Protein AF-A0A6I4R529-F1 (afdb_monomer)

pLDDT: mean 93.75, std 6.05, range [62.66, 98.12]

Foldseek 3Di:
DQDLVNCVVCLVCQVVVVDDPVVVVVNVVCCVPDPVSVVVSVVVVVVVVVVVPDDDDDDPCPVVVVVVVVVVVVPD

Nearest PDB structures (foldseek):
  3hug-assembly6_F  TM=7.545E-01  e=8.212E-02  Mycobacterium tuberculosis H37Rv
  3hug-assembly3_L  TM=6.552E-01  e=4.242E-01  Mycobacterium tuberculosis H37Rv
  3hug-assembly6_P  TM=6.788E-01  e=1.184E+00  Mycobacterium tuberculosis H37Rv
  8z6g-assembly3_E  TM=6.681E-01  e=3.787E+00  Pseudomonas aeruginosa

Mean predicted aligned error: 5.67 Å

Solvent-accessible surface area (backbone atoms only — not comparable to full-atom values): 4589 Å² total; per-residue (Å²): 130,75,47,75,70,56,49,60,70,46,40,59,42,57,75,73,62,70,49,53,75,69,54,49,49,48,52,51,54,40,45,75,75,32,70,65,60,38,52,50,55,51,51,53,52,50,53,53,50,56,62,69,67,51,79,87,73,84,62,84,63,49,67,64,50,52,51,52,55,52,51,59,73,67,53,129

Radius of gyration: 19.83 Å; Cα contacts (8 Å, |Δi|>4): 24; chains: 1; bounding box: 40×34×42 Å

Sequence (76 aa):
MLSCKELVAHSSDFLDGQLSLRERLSVRAHLAMCRHCRRFIRQMKVTQGVLRALPETAIPELEALAERLAQQRRKP

Structure (mmCIF, N/CA/C/O backbone):
data_AF-A0A6I4R529-F1
#
_entry.id   AF-A0A6I4R529-F1
#
loop_
_atom_site.group_PDB
_atom_site.id
_atom_site.type_symbol
_atom_site.label_atom_id
_atom_site.label_alt_id
_atom_site.label_comp_id
_atom_site.label_asym_id
_atom_site.label_entity_id
_atom_site.label_seq_id
_atom_site.pdbx_PDB_ins_code
_atom_site.Cartn_x
_atom_site.Cartn_y
_atom_site.Cartn_z
_atom_site.occupancy
_atom_site.B_iso_or_equiv
_atom_site.auth_seq_id
_atom_site.auth_comp_id
_atom_site.auth_asym_id
_atom_site.auth_atom_id
_atom_site.pdbx_PDB_model_num
ATOM 1 N N . MET A 1 1 ? 10.114 8.149 -17.674 1.00 69.88 1 MET A N 1
ATOM 2 C CA . MET A 1 1 ? 9.990 6.790 -17.105 1.00 69.88 1 MET A CA 1
ATOM 3 C C . MET A 1 1 ? 9.949 6.944 -15.604 1.00 69.88 1 MET A C 1
ATOM 5 O O . MET A 1 1 ? 10.802 7.640 -15.082 1.00 69.88 1 MET A O 1
ATOM 9 N N . LEU A 1 2 ? 8.960 6.355 -14.940 1.00 88.12 2 LEU A N 1
ATOM 10 C CA . LEU A 1 2 ? 8.899 6.352 -13.481 1.00 88.12 2 LEU A CA 1
ATOM 11 C C . LEU A 1 2 ? 10.080 5.524 -12.952 1.00 88.12 2 LEU A C 1
ATOM 13 O O . LEU A 1 2 ? 10.307 4.415 -13.441 1.00 88.12 2 LEU A O 1
ATOM 17 N N . SER A 1 3 ? 10.862 6.052 -12.021 1.00 96.00 3 SER A N 1
ATOM 18 C CA . SER A 1 3 ? 11.969 5.332 -11.389 1.00 96.00 3 SER A CA 1
ATOM 19 C C . SER A 1 3 ? 11.455 4.347 -10.336 1.00 96.00 3 SER A C 1
ATOM 21 O O . SER A 1 3 ? 10.343 4.476 -9.828 1.00 96.00 3 SER A O 1
ATOM 23 N N . CYS A 1 4 ? 12.275 3.361 -9.953 1.00 97.12 4 CYS A N 1
ATOM 24 C CA . CYS A 1 4 ? 11.915 2.446 -8.864 1.00 97.12 4 CYS A CA 1
ATOM 25 C C . CYS A 1 4 ? 11.642 3.199 -7.548 1.00 97.12 4 CYS A C 1
ATOM 27 O O . CYS A 1 4 ? 10.740 2.822 -6.807 1.00 97.12 4 CYS A O 1
ATOM 29 N N . LYS A 1 5 ? 12.396 4.274 -7.270 1.00 97.00 5 LYS A N 1
ATOM 30 C CA . LYS A 1 5 ? 12.225 5.100 -6.066 1.00 97.00 5 LYS A CA 1
ATOM 31 C C . LYS A 1 5 ? 10.867 5.803 -6.063 1.00 97.00 5 LYS A C 1
ATOM 33 O O . LYS A 1 5 ? 10.158 5.748 -5.065 1.00 97.00 5 LYS A O 1
ATOM 38 N N . GLU A 1 6 ? 10.494 6.409 -7.188 1.00 96.31 6 GLU A N 1
ATOM 39 C CA . GLU A 1 6 ? 9.182 7.046 -7.352 1.00 96.31 6 GLU A CA 1
ATOM 40 C C . GLU A 1 6 ? 8.050 6.017 -7.271 1.00 96.31 6 GLU A C 1
ATOM 42 O O . GLU A 1 6 ? 7.031 6.285 -6.645 1.00 96.31 6 GLU A O 1
ATOM 47 N N . LEU A 1 7 ? 8.226 4.808 -7.822 1.00 96.50 7 LEU A N 1
ATOM 48 C CA . LEU A 1 7 ? 7.201 3.763 -7.720 1.00 96.50 7 LEU A CA 1
ATOM 49 C C . LEU A 1 7 ? 6.956 3.355 -6.272 1.00 96.50 7 LEU A C 1
ATOM 51 O O . LEU A 1 7 ? 5.808 3.171 -5.876 1.00 96.50 7 LEU A O 1
ATOM 55 N N . VAL A 1 8 ? 8.026 3.193 -5.493 1.00 95.88 8 VAL A N 1
ATOM 56 C CA . VAL A 1 8 ? 7.917 2.863 -4.070 1.00 95.88 8 VAL A CA 1
ATOM 57 C C . VAL A 1 8 ? 7.225 3.998 -3.315 1.00 95.88 8 VAL A C 1
ATOM 59 O O . VAL A 1 8 ? 6.330 3.716 -2.522 1.00 95.88 8 VAL A O 1
ATOM 62 N N . ALA A 1 9 ? 7.556 5.259 -3.610 1.00 95.25 9 ALA A N 1
ATOM 63 C CA . ALA A 1 9 ? 6.892 6.416 -3.008 1.00 95.25 9 ALA A CA 1
ATOM 64 C C . ALA A 1 9 ? 5.383 6.464 -3.322 1.00 95.25 9 ALA A C 1
ATOM 66 O O . ALA A 1 9 ? 4.586 6.692 -2.422 1.00 95.25 9 ALA A O 1
ATOM 67 N N . HIS A 1 10 ? 4.980 6.152 -4.558 1.00 94.19 10 HIS A N 1
ATOM 68 C CA . HIS A 1 10 ? 3.571 6.114 -4.986 1.00 94.19 10 HIS A CA 1
ATOM 69 C C . HIS A 1 10 ? 2.857 4.781 -4.710 1.00 94.19 10 HIS A C 1
ATOM 71 O O . HIS A 1 10 ? 1.741 4.552 -5.185 1.00 94.19 10 HIS A O 1
ATOM 77 N N . SER A 1 11 ? 3.499 3.846 -4.007 1.00 94.44 11 SER A N 1
ATOM 78 C CA . SER A 1 11 ? 2.976 2.485 -3.894 1.00 94.44 11 SER A CA 1
ATOM 79 C C . SER A 1 11 ? 1.705 2.386 -3.056 1.00 94.44 11 SER A C 1
ATOM 81 O O . SER A 1 11 ? 0.842 1.587 -3.417 1.00 94.44 11 SER A O 1
ATOM 83 N N . SER A 1 12 ? 1.559 3.205 -2.005 1.00 94.62 12 SER A N 1
ATOM 84 C CA . SER A 1 12 ? 0.325 3.251 -1.206 1.00 94.62 12 SER A CA 1
ATOM 85 C C . SER A 1 12 ? -0.838 3.742 -2.058 1.00 94.62 12 SER A C 1
ATOM 87 O O . SER A 1 12 ? -1.761 2.977 -2.309 1.00 94.62 12 SER A O 1
ATOM 89 N N . ASP A 1 13 ? -0.721 4.936 -2.647 1.00 96.00 13 ASP A N 1
ATOM 90 C CA . ASP A 1 13 ? -1.754 5.523 -3.509 1.00 96.00 13 ASP A CA 1
ATOM 91 C C . ASP A 1 13 ? -2.147 4.588 -4.663 1.00 96.00 13 ASP A C 1
ATOM 93 O O . ASP A 1 13 ? -3.310 4.506 -5.065 1.00 96.00 13 ASP A O 1
ATOM 97 N N . PHE A 1 14 ? -1.179 3.850 -5.219 1.00 95.56 14 PHE A N 1
ATOM 98 C CA . PHE A 1 14 ? -1.450 2.846 -6.242 1.00 95.56 14 PHE A CA 1
ATOM 99 C C . PHE A 1 14 ? -2.289 1.676 -5.710 1.00 95.56 14 PHE A C 1
ATOM 101 O O . PHE A 1 14 ? -3.229 1.252 -6.389 1.00 95.56 14 PHE A O 1
ATOM 108 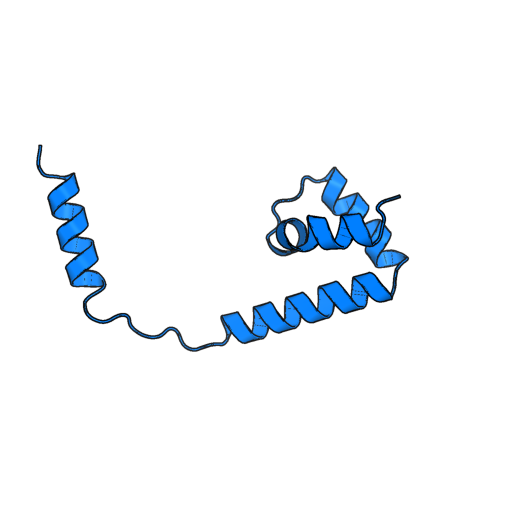N N . LEU A 1 15 ? -1.938 1.135 -4.539 1.00 95.12 15 LEU A N 1
ATOM 109 C CA . LEU A 1 15 ? -2.638 0.017 -3.899 1.00 95.12 15 LEU A CA 1
ATOM 110 C C . LEU A 1 15 ? -4.032 0.417 -3.403 1.00 95.12 15 LEU A C 1
ATOM 112 O O . LEU A 1 15 ? -4.960 -0.382 -3.524 1.00 95.12 15 LEU A O 1
ATOM 116 N N . ASP A 1 16 ? -4.176 1.650 -2.928 1.00 94.62 16 ASP A N 1
ATOM 117 C CA . ASP A 1 16 ? -5.421 2.224 -2.410 1.00 94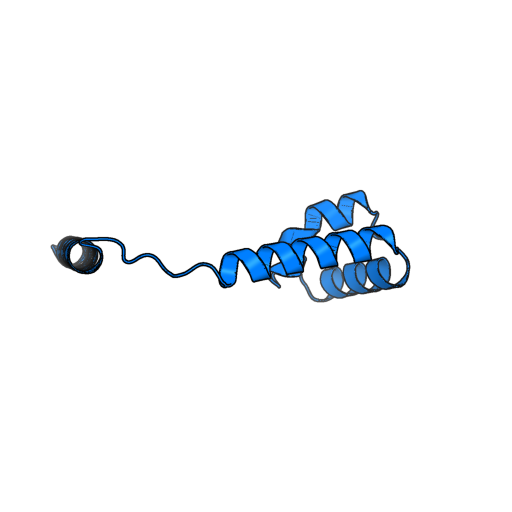.62 16 ASP A CA 1
ATOM 118 C C . ASP A 1 16 ? -6.302 2.808 -3.527 1.00 94.62 16 ASP A C 1
ATOM 120 O O . ASP A 1 16 ? -7.448 3.194 -3.311 1.00 94.62 16 ASP A O 1
ATOM 124 N N . GLY A 1 17 ? -5.792 2.835 -4.761 1.00 93.62 17 GLY A N 1
ATOM 125 C CA . GLY A 1 17 ? -6.540 3.258 -5.939 1.00 93.62 17 GLY A CA 1
ATOM 126 C C . GLY A 1 17 ? -6.697 4.774 -6.089 1.00 93.62 17 GLY A C 1
ATOM 127 O O . GLY A 1 17 ? -7.513 5.196 -6.908 1.00 93.62 17 GLY A O 1
ATOM 128 N N . GLN A 1 18 ? -5.898 5.560 -5.370 1.00 96.44 18 GLN A N 1
ATOM 129 C CA . GLN A 1 18 ? -5.961 7.023 -5.270 1.00 96.44 18 GLN A CA 1
ATOM 130 C C . GLN A 1 18 ? -5.172 7.765 -6.363 1.00 96.44 18 GLN A C 1
ATOM 132 O O . GLN A 1 18 ? -5.282 8.980 -6.486 1.00 96.44 18 GLN A O 1
ATOM 137 N N . LEU A 1 19 ? -4.411 7.045 -7.194 1.00 94.94 19 LEU A N 1
ATOM 138 C CA . LEU A 1 19 ? -3.701 7.636 -8.333 1.00 94.94 19 LEU A CA 1
ATOM 139 C C . LEU A 1 19 ? -4.641 8.098 -9.455 1.00 94.94 19 LEU A C 1
ATOM 141 O O . LEU A 1 19 ? -5.601 7.404 -9.811 1.00 94.94 19 LEU A O 1
ATOM 145 N N . SER A 1 20 ? -4.275 9.199 -10.117 1.00 95.56 20 SER A N 1
ATOM 146 C CA . SER A 1 20 ? -4.900 9.626 -11.371 1.00 95.56 20 SER A CA 1
ATOM 147 C C . SER A 1 20 ? -4.703 8.587 -12.485 1.00 95.56 20 SER A C 1
ATOM 149 O O . SER A 1 20 ? -3.816 7.726 -12.438 1.00 95.56 20 SER A O 1
ATOM 151 N N . LEU A 1 21 ? -5.506 8.677 -13.552 1.00 95.31 21 LEU A N 1
ATOM 152 C CA . LEU A 1 21 ? -5.416 7.750 -14.690 1.00 95.31 21 LEU A CA 1
ATOM 153 C C . LEU A 1 21 ? -4.014 7.725 -15.321 1.00 95.31 21 LEU A C 1
ATOM 155 O O . LEU A 1 21 ? -3.504 6.653 -15.660 1.00 95.31 21 LEU A O 1
ATOM 159 N N . ARG A 1 22 ? -3.374 8.895 -15.440 1.00 94.25 22 ARG A N 1
ATOM 160 C CA . ARG A 1 22 ? -2.031 9.035 -16.016 1.00 94.25 22 ARG A CA 1
ATOM 161 C C . ARG A 1 22 ? -0.971 8.368 -15.140 1.00 94.25 22 ARG A C 1
ATOM 163 O O . ARG A 1 22 ? -0.124 7.636 -15.652 1.00 94.25 22 ARG A O 1
ATOM 170 N N . GLU A 1 23 ? -1.031 8.582 -13.830 1.00 94.56 23 GLU A N 1
ATOM 171 C CA . GLU A 1 23 ? -0.098 7.981 -12.869 1.00 94.56 23 GLU A CA 1
ATOM 172 C C . GLU A 1 23 ? -0.267 6.466 -12.816 1.00 94.56 23 GLU A C 1
ATOM 174 O O . GLU A 1 23 ? 0.713 5.722 -12.893 1.00 94.56 23 GLU A O 1
ATOM 179 N N . ARG A 1 24 ? -1.517 5.989 -12.806 1.00 94.88 24 ARG A N 1
ATOM 180 C CA . ARG A 1 24 ? -1.827 4.560 -12.864 1.00 94.88 24 ARG A CA 1
ATOM 181 C C . ARG A 1 24 ? -1.248 3.910 -14.122 1.00 94.88 24 ARG A C 1
ATOM 183 O O . ARG A 1 24 ? -0.707 2.808 -14.029 1.00 94.88 24 ARG A O 1
ATOM 190 N N . LEU A 1 25 ? -1.320 4.566 -15.283 1.00 95.44 25 LEU A N 1
ATOM 191 C CA . LEU A 1 25 ? -0.715 4.048 -16.514 1.00 95.44 25 LEU A CA 1
ATOM 192 C C . LEU A 1 25 ? 0.818 3.996 -16.416 1.00 95.44 25 LEU A C 1
ATOM 194 O O . LEU A 1 25 ? 1.415 2.985 -16.785 1.00 95.44 25 LEU A O 1
ATOM 198 N N . SER A 1 26 ? 1.442 5.038 -15.861 1.00 95.31 26 SER A N 1
ATOM 199 C CA . SER A 1 26 ? 2.893 5.099 -15.638 1.00 95.31 26 SER A CA 1
ATOM 200 C C . SER A 1 26 ? 3.389 3.971 -14.724 1.00 95.31 26 SER A C 1
ATOM 202 O O . SER A 1 26 ? 4.339 3.260 -15.062 1.00 95.31 26 SER A O 1
ATOM 204 N N . VAL A 1 27 ? 2.691 3.722 -13.609 1.00 96.00 27 VAL A N 1
ATOM 205 C CA . VAL A 1 27 ? 2.987 2.604 -12.701 1.00 96.00 27 VAL A CA 1
ATOM 206 C C . VAL A 1 27 ? 2.816 1.262 -13.413 1.00 96.00 27 VAL A C 1
ATOM 208 O O . VAL A 1 27 ? 3.701 0.412 -13.331 1.00 96.00 27 VAL A O 1
ATOM 211 N N . ARG A 1 28 ? 1.726 1.055 -14.167 1.00 95.38 28 ARG A N 1
ATOM 212 C CA . ARG A 1 28 ? 1.507 -0.197 -14.920 1.00 95.38 28 ARG A CA 1
ATOM 213 C C . ARG A 1 28 ? 2.608 -0.450 -15.947 1.00 95.38 28 ARG A C 1
ATOM 215 O O . ARG A 1 28 ? 3.089 -1.579 -16.034 1.00 95.38 28 ARG A O 1
ATOM 222 N N . ALA A 1 29 ? 3.036 0.584 -16.668 1.00 96.31 29 ALA A N 1
ATOM 223 C CA . ALA A 1 29 ? 4.155 0.494 -17.599 1.00 96.31 29 ALA A CA 1
ATOM 224 C C . ALA A 1 29 ? 5.452 0.100 -16.873 1.00 96.31 29 ALA A C 1
ATOM 226 O O . ALA A 1 29 ? 6.134 -0.833 -17.297 1.00 96.31 29 ALA A O 1
ATOM 227 N N . HIS A 1 30 ? 5.762 0.728 -15.734 1.00 97.38 30 HIS A N 1
ATOM 228 C CA . HIS A 1 30 ? 6.942 0.372 -14.945 1.00 97.38 30 HIS A CA 1
ATOM 229 C C . HIS A 1 30 ? 6.884 -1.078 -14.436 1.00 97.38 30 HIS A C 1
ATOM 231 O O . HIS A 1 30 ? 7.860 -1.821 -14.542 1.00 97.38 30 HIS A O 1
ATOM 237 N N . LEU A 1 31 ? 5.739 -1.525 -13.915 1.00 96.75 31 LEU A N 1
ATOM 238 C CA . LEU A 1 31 ? 5.575 -2.901 -13.438 1.00 96.75 31 LEU A CA 1
ATOM 239 C C . LEU A 1 31 ? 5.728 -3.928 -14.566 1.00 96.75 31 LEU A C 1
ATOM 241 O O . LEU A 1 31 ? 6.203 -5.035 -14.300 1.00 96.75 31 LEU A O 1
ATOM 245 N N . ALA A 1 32 ? 5.380 -3.572 -15.808 1.00 96.56 32 ALA A N 1
ATOM 246 C CA . ALA A 1 32 ? 5.587 -4.420 -16.979 1.00 96.56 32 ALA A CA 1
ATOM 247 C C . ALA A 1 32 ? 7.081 -4.685 -17.249 1.00 96.56 32 ALA A C 1
ATOM 249 O O . ALA A 1 32 ? 7.437 -5.821 -17.555 1.00 96.56 32 ALA A O 1
ATOM 250 N N . MET A 1 33 ? 7.950 -3.690 -17.046 1.00 97.06 33 MET A N 1
ATOM 251 C CA . MET A 1 33 ? 9.392 -3.776 -17.331 1.00 97.06 33 MET A CA 1
ATOM 252 C C . MET A 1 33 ? 10.269 -4.148 -16.121 1.00 97.06 33 MET A C 1
ATOM 254 O O . MET A 1 33 ? 11.334 -4.737 -16.288 1.00 97.06 33 MET A O 1
ATOM 258 N N . CYS A 1 34 ? 9.839 -3.850 -14.892 1.00 97.75 34 CYS A N 1
ATOM 259 C CA . CYS A 1 34 ? 10.662 -4.023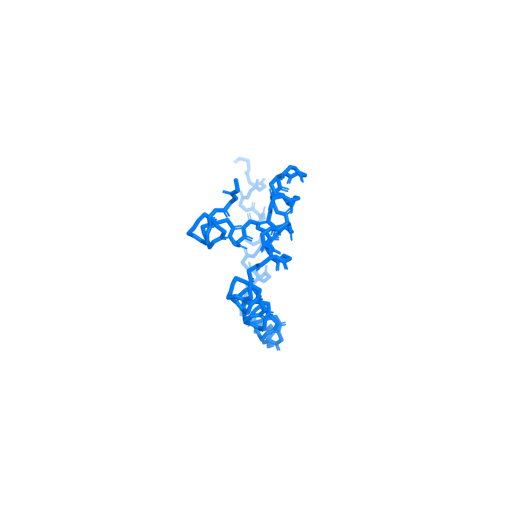 -13.695 1.00 97.75 34 CYS A CA 1
ATOM 260 C C . CYS A 1 34 ? 10.196 -5.196 -12.822 1.00 97.75 34 CYS A C 1
ATOM 262 O O . CYS A 1 34 ? 9.198 -5.121 -12.097 1.00 97.75 34 CYS A O 1
ATOM 264 N N . ARG A 1 35 ? 10.974 -6.287 -12.827 1.00 97.69 35 ARG A N 1
ATOM 265 C CA . ARG A 1 35 ? 10.698 -7.483 -12.008 1.00 97.69 35 ARG A CA 1
ATOM 266 C C . ARG A 1 35 ? 10.732 -7.206 -10.497 1.00 97.69 35 ARG A C 1
ATOM 268 O O . ARG A 1 35 ? 9.941 -7.785 -9.756 1.00 97.69 35 ARG A O 1
ATOM 275 N N . HIS A 1 36 ? 11.614 -6.311 -10.042 1.00 97.81 36 HIS A N 1
ATOM 276 C CA . HIS A 1 36 ? 11.797 -6.002 -8.619 1.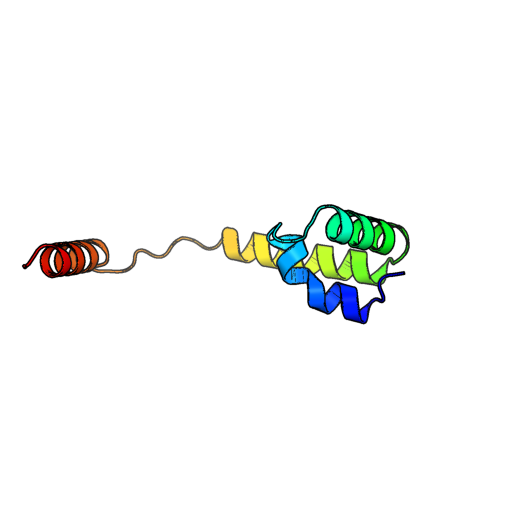00 97.81 36 HIS A CA 1
ATOM 277 C C . HIS A 1 36 ? 10.591 -5.255 -8.053 1.00 97.81 36 HIS A C 1
ATOM 279 O O . HIS A 1 36 ? 10.016 -5.683 -7.055 1.00 97.81 36 HIS A O 1
ATOM 285 N N . CYS A 1 37 ? 10.134 -4.215 -8.754 1.00 97.69 37 CYS A N 1
ATOM 286 C CA . CYS A 1 37 ? 8.941 -3.471 -8.361 1.00 97.69 37 CYS A CA 1
ATOM 287 C C . CYS A 1 37 ? 7.677 -4.338 -8.425 1.00 97.69 37 CYS A C 1
ATOM 289 O O . CYS A 1 37 ? 6.809 -4.243 -7.560 1.00 97.69 37 CYS A O 1
ATOM 291 N N . ARG A 1 38 ? 7.592 -5.271 -9.384 1.00 97.25 38 ARG A N 1
ATOM 292 C CA . ARG A 1 38 ? 6.499 -6.253 -9.429 1.00 97.25 38 ARG A CA 1
ATOM 293 C C . ARG A 1 38 ? 6.488 -7.179 -8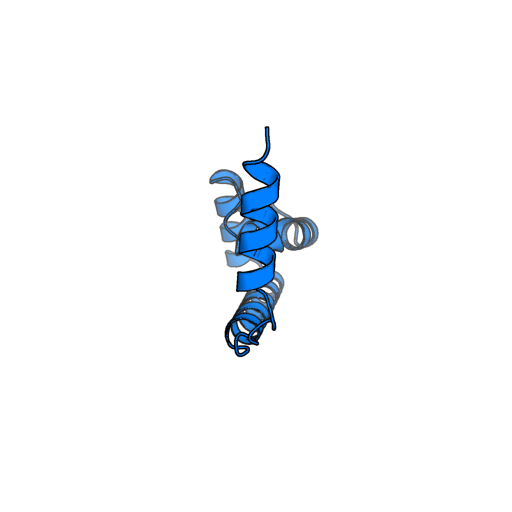.213 1.00 97.25 38 ARG A C 1
ATOM 295 O O . ARG A 1 38 ? 5.416 -7.451 -7.673 1.00 97.25 38 ARG A O 1
ATOM 302 N N . ARG A 1 39 ? 7.657 -7.665 -7.780 1.00 98.12 39 ARG A N 1
ATOM 303 C CA . ARG A 1 39 ? 7.786 -8.471 -6.555 1.00 98.12 39 ARG A CA 1
ATOM 304 C C . ARG A 1 39 ? 7.395 -7.661 -5.321 1.00 98.12 39 ARG A C 1
ATOM 306 O O . ARG A 1 39 ? 6.622 -8.161 -4.513 1.00 98.12 39 ARG A O 1
ATOM 313 N N . PHE A 1 40 ? 7.866 -6.420 -5.224 1.00 97.56 40 PHE A N 1
ATOM 314 C CA . PHE A 1 40 ? 7.534 -5.503 -4.135 1.00 97.56 40 PHE A CA 1
ATOM 315 C C . PHE A 1 40 ? 6.017 -5.289 -4.007 1.00 97.56 40 PHE A C 1
ATOM 317 O O . PHE A 1 40 ? 5.444 -5.582 -2.962 1.00 97.56 40 PHE A O 1
ATOM 324 N N . ILE A 1 41 ? 5.331 -4.906 -5.090 1.00 97.38 41 ILE A N 1
ATOM 325 C CA . ILE A 1 41 ? 3.870 -4.719 -5.076 1.00 97.38 41 ILE A CA 1
ATOM 326 C C . ILE A 1 41 ? 3.133 -6.015 -4.723 1.00 97.38 41 ILE A C 1
ATOM 328 O O . ILE A 1 41 ? 2.139 -5.984 -4.000 1.00 97.38 41 ILE A O 1
ATOM 332 N N . ARG A 1 42 ? 3.605 -7.171 -5.208 1.00 97.38 42 ARG A N 1
ATOM 333 C CA . ARG A 1 42 ? 3.020 -8.468 -4.841 1.00 97.38 42 ARG A CA 1
ATOM 334 C C . ARG A 1 42 ? 3.133 -8.723 -3.337 1.00 97.38 42 ARG A C 1
ATOM 336 O O . ARG A 1 42 ? 2.147 -9.141 -2.743 1.00 97.38 42 ARG A O 1
ATOM 343 N N . GLN A 1 43 ? 4.292 -8.455 -2.735 1.00 97.75 43 GLN A N 1
ATOM 344 C CA . GLN A 1 43 ? 4.495 -8.600 -1.292 1.00 97.75 43 GLN A CA 1
ATOM 345 C C . GLN A 1 43 ? 3.562 -7.677 -0.504 1.00 97.75 43 GLN A C 1
ATOM 347 O O . GLN A 1 43 ? 2.897 -8.142 0.412 1.00 97.75 43 GLN A O 1
ATOM 352 N N . MET A 1 44 ? 3.429 -6.413 -0.910 1.00 97.50 44 MET A N 1
ATOM 353 C CA . MET A 1 44 ? 2.510 -5.476 -0.256 1.00 97.50 44 MET A CA 1
ATOM 354 C C . MET A 1 44 ? 1.054 -5.962 -0.300 1.00 97.50 44 MET A C 1
ATOM 356 O O . MET A 1 44 ? 0.353 -5.902 0.708 1.00 97.50 44 MET A O 1
ATOM 360 N N . LYS A 1 45 ? 0.607 -6.522 -1.433 1.00 96.69 45 LYS A N 1
ATOM 361 C CA . LYS A 1 45 ? -0.735 -7.121 -1.552 1.00 96.69 45 LYS A CA 1
ATOM 362 C C . LYS A 1 45 ? -0.929 -8.338 -0.649 1.00 96.69 45 LYS A C 1
ATOM 364 O O . LYS A 1 45 ? -2.019 -8.517 -0.117 1.00 96.69 45 LYS A O 1
ATOM 369 N N . VAL A 1 46 ? 0.105 -9.163 -0.472 1.00 97.44 46 VAL A N 1
ATOM 370 C CA . VAL A 1 46 ? 0.069 -10.279 0.486 1.00 97.44 46 VAL A CA 1
ATOM 371 C C . VAL A 1 46 ? -0.088 -9.742 1.906 1.00 97.44 46 VAL A C 1
ATOM 373 O O . VAL A 1 46 ? -0.981 -10.195 2.612 1.00 97.44 46 VAL A O 1
ATOM 376 N N . THR A 1 47 ? 0.696 -8.734 2.297 1.00 96.50 47 THR A N 1
ATOM 377 C CA . THR A 1 47 ? 0.568 -8.085 3.611 1.00 96.50 47 THR A CA 1
ATOM 378 C C . THR A 1 47 ? -0.841 -7.532 3.833 1.00 96.50 47 THR A C 1
ATOM 380 O O . THR A 1 47 ? -1.442 -7.806 4.867 1.00 96.50 47 THR A O 1
ATOM 383 N N . GLN A 1 48 ? -1.415 -6.824 2.852 1.00 95.75 48 GLN A N 1
ATOM 384 C CA . GLN A 1 48 ? -2.803 -6.347 2.926 1.00 95.75 48 GLN A CA 1
ATOM 385 C C . GLN A 1 48 ? -3.805 -7.499 3.080 1.00 95.75 48 GLN A C 1
ATOM 387 O O . GLN A 1 48 ? -4.746 -7.386 3.859 1.00 95.75 48 GLN A O 1
ATOM 392 N N . GLY A 1 49 ? -3.610 -8.603 2.355 1.00 95.69 49 GLY A N 1
ATOM 393 C CA . GLY A 1 49 ? -4.456 -9.791 2.462 1.00 95.69 49 GLY A CA 1
ATOM 394 C C . GLY A 1 49 ? -4.415 -10.417 3.856 1.00 95.69 49 GLY A C 1
ATOM 395 O O . GLY A 1 49 ? -5.465 -10.724 4.407 1.00 95.69 49 GLY A O 1
ATOM 396 N N . VAL A 1 50 ? -3.222 -10.538 4.447 1.00 96.50 50 VAL A N 1
ATOM 397 C CA . VAL A 1 50 ? -3.047 -11.046 5.817 1.00 96.50 50 VAL A CA 1
ATOM 398 C C . VAL A 1 50 ? -3.740 -10.134 6.825 1.00 96.50 50 VAL A C 1
ATOM 400 O O . VAL A 1 50 ? -4.499 -10.621 7.653 1.00 96.50 50 VAL A O 1
ATOM 403 N N . LEU A 1 51 ? -3.534 -8.817 6.728 1.00 94.31 51 LEU A N 1
ATOM 404 C CA . LEU A 1 51 ? -4.160 -7.854 7.637 1.00 94.31 51 LEU A CA 1
ATOM 405 C C . LEU A 1 51 ? -5.690 -7.872 7.537 1.00 94.31 51 LEU A C 1
ATOM 407 O O . LEU A 1 51 ? -6.362 -7.819 8.558 1.00 94.31 51 LEU A O 1
ATOM 411 N N . ARG A 1 52 ? -6.247 -7.997 6.327 1.00 92.75 52 ARG A N 1
ATOM 412 C CA . ARG A 1 52 ? -7.703 -8.095 6.111 1.00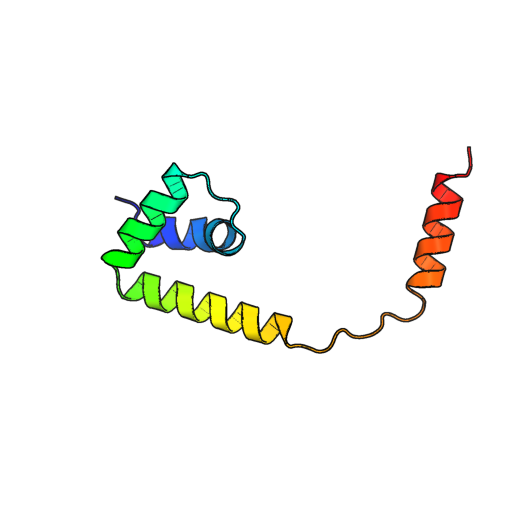 92.75 52 ARG A CA 1
ATOM 413 C C . ARG A 1 52 ? -8.311 -9.412 6.590 1.00 92.75 52 ARG A C 1
ATOM 415 O O . ARG A 1 52 ? -9.515 -9.467 6.789 1.00 92.75 52 ARG A O 1
ATOM 422 N N . ALA A 1 53 ? -7.507 -10.464 6.715 1.00 94.56 53 ALA A N 1
ATOM 423 C CA . ALA A 1 53 ? -7.953 -11.763 7.206 1.0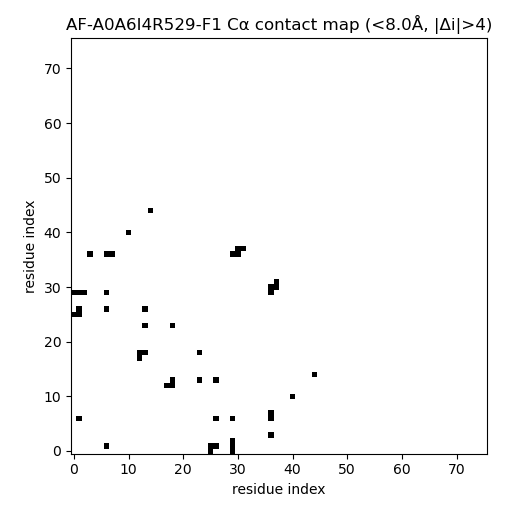0 94.56 53 ALA A CA 1
ATOM 424 C C . ALA A 1 53 ? -7.904 -11.873 8.738 1.00 94.56 53 ALA A C 1
ATOM 426 O O . ALA A 1 53 ? -8.361 -12.877 9.285 1.00 94.56 53 ALA A O 1
ATOM 427 N N . LEU A 1 54 ? -7.336 -10.879 9.433 1.00 93.06 54 LEU A N 1
ATOM 428 C CA . LEU A 1 54 ? -7.380 -10.841 10.889 1.00 93.06 54 LEU A CA 1
ATOM 429 C C . LEU A 1 54 ? -8.838 -10.715 11.354 1.00 93.06 54 LEU A C 1
ATOM 431 O O . LEU A 1 54 ? -9.602 -9.958 10.751 1.00 93.06 54 LEU A O 1
ATOM 435 N N . PRO A 1 55 ? -9.237 -11.446 12.409 1.00 89.88 55 PRO A N 1
ATOM 436 C CA . PRO A 1 55 ? -10.580 -11.332 12.949 1.00 89.88 55 PRO A CA 1
ATOM 437 C C . PRO A 1 55 ? -10.812 -9.907 13.447 1.00 89.88 55 PRO A C 1
ATOM 439 O O . PRO A 1 55 ? -9.967 -9.336 14.140 1.00 89.88 55 PRO A O 1
ATOM 442 N N . GLU A 1 56 ? -11.973 -9.351 13.115 1.00 84.94 56 GLU A N 1
ATOM 443 C CA . GLU A 1 56 ? -12.412 -8.089 13.694 1.00 84.94 56 GLU A CA 1
ATOM 444 C C . GLU A 1 56 ? -12.651 -8.308 15.189 1.00 84.94 56 GLU A C 1
ATOM 446 O O . GLU A 1 56 ? -13.542 -9.049 15.610 1.00 84.94 56 GLU A O 1
ATOM 451 N N . THR 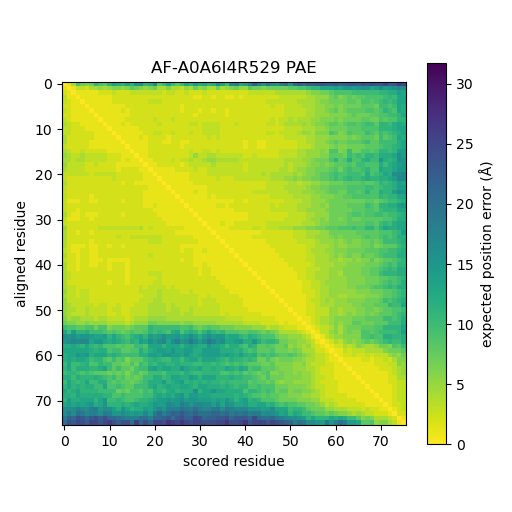A 1 57 ? -11.795 -7.715 16.015 1.00 85.94 57 THR A N 1
ATOM 452 C CA . THR A 1 57 ? -11.960 -7.762 17.462 1.00 85.94 57 THR A CA 1
ATOM 453 C C . THR A 1 57 ? -13.086 -6.820 17.849 1.00 85.94 57 THR A C 1
ATOM 455 O O . THR A 1 57 ? -12.999 -5.621 17.575 1.00 85.94 57 THR A O 1
ATOM 458 N N . ALA A 1 58 ? -14.117 -7.343 18.515 1.00 85.75 58 ALA A N 1
ATOM 459 C CA . ALA A 1 58 ? -15.151 -6.508 19.106 1.00 85.75 58 ALA A CA 1
ATOM 460 C C . ALA A 1 58 ? -14.495 -5.486 20.042 1.00 85.75 58 ALA A C 1
ATOM 462 O O . ALA A 1 58 ? -13.759 -5.861 20.956 1.00 85.75 58 ALA A O 1
ATOM 463 N N . ILE A 1 59 ? -14.748 -4.202 19.800 1.00 88.38 59 ILE A N 1
ATOM 464 C CA . ILE A 1 59 ? -14.315 -3.133 20.696 1.00 88.38 59 ILE A CA 1
ATOM 465 C C . ILE A 1 59 ? -15.384 -3.036 21.791 1.00 88.38 59 ILE A C 1
ATOM 467 O O . ILE A 1 59 ? -16.529 -2.689 21.479 1.00 88.38 59 ILE A O 1
ATOM 471 N N . PRO A 1 60 ? -15.061 -3.359 23.059 1.00 91.31 60 PRO A N 1
ATOM 472 C CA . PRO A 1 60 ? -16.022 -3.233 24.145 1.00 91.31 60 PRO A CA 1
ATOM 473 C C . PRO A 1 60 ? -16.556 -1.801 24.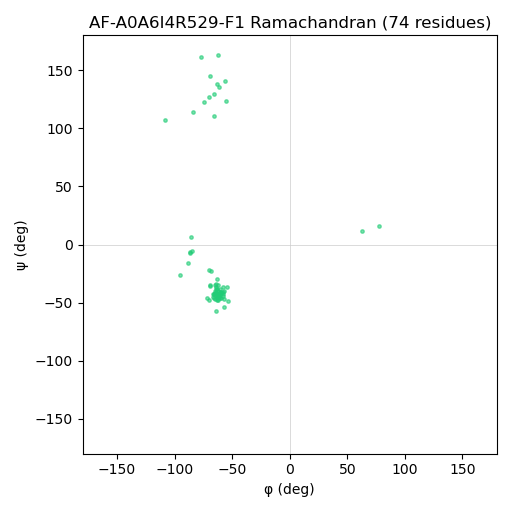217 1.00 91.31 60 PRO A C 1
ATOM 475 O O . PRO A 1 60 ? -15.809 -0.845 24.022 1.00 91.31 60 PRO A O 1
ATOM 478 N N . GLU A 1 61 ? -17.853 -1.660 24.490 1.00 91.88 61 GLU A N 1
ATOM 479 C CA . GLU A 1 61 ? -18.538 -0.365 24.627 1.00 91.88 61 GLU A CA 1
ATOM 480 C C . GLU A 1 61 ? -18.566 0.535 23.376 1.00 91.88 61 GLU A C 1
ATOM 482 O O . GLU A 1 61 ? -18.975 1.693 23.484 1.00 91.88 61 GLU A O 1
ATOM 487 N N . LEU A 1 62 ? -18.190 0.038 22.189 1.00 93.25 62 LEU A N 1
ATOM 488 C CA . LEU A 1 62 ? -18.168 0.843 20.960 1.00 93.25 62 LEU A CA 1
ATOM 489 C C . LEU A 1 62 ? -19.515 1.524 20.679 1.00 93.25 62 LEU A C 1
ATOM 491 O O . LEU A 1 62 ? -19.558 2.735 20.473 1.00 93.25 62 LEU A O 1
ATOM 495 N N . GLU A 1 63 ? -20.610 0.766 20.747 1.00 92.62 63 GLU A N 1
ATOM 496 C CA . GLU A 1 63 ? -21.969 1.286 20.538 1.00 92.62 63 GLU A CA 1
ATOM 497 C C . GLU A 1 63 ? -22.357 2.320 21.600 1.00 92.62 63 GLU A C 1
ATOM 499 O O . GLU A 1 63 ? -22.835 3.410 21.287 1.00 92.62 63 GLU A O 1
ATOM 504 N N . ALA A 1 64 ? -22.060 2.032 22.871 1.00 94.50 64 ALA A N 1
ATOM 505 C CA . ALA A 1 64 ? -22.351 2.944 23.974 1.00 94.50 64 ALA A CA 1
ATOM 506 C C . ALA A 1 64 ? -21.558 4.260 23.862 1.00 94.50 64 ALA A C 1
ATOM 508 O O . ALA A 1 64 ? -22.027 5.326 24.265 1.00 94.50 64 ALA A O 1
ATOM 509 N N . LEU A 1 65 ? -20.331 4.218 23.338 1.00 94.38 65 LEU A N 1
ATOM 510 C CA . LEU A 1 65 ? -19.552 5.416 23.033 1.00 94.38 65 LEU A CA 1
ATOM 511 C C . LEU A 1 65 ? -20.121 6.167 21.822 1.00 94.38 65 LEU A C 1
ATOM 513 O O . LEU A 1 65 ? -20.278 7.387 21.895 1.00 94.38 65 LEU A O 1
ATOM 517 N N . ALA A 1 66 ? -20.454 5.461 20.740 1.00 94.94 66 ALA A N 1
ATOM 518 C CA . ALA A 1 66 ? -21.029 6.055 19.536 1.00 94.94 66 ALA A CA 1
ATOM 519 C C . ALA A 1 66 ? -22.331 6.811 19.847 1.00 94.94 66 ALA A C 1
ATOM 521 O O . ALA A 1 66 ? -22.515 7.947 19.403 1.00 94.94 66 ALA A O 1
ATOM 522 N N . GLU A 1 67 ? -23.191 6.237 20.686 1.00 95.75 67 GLU A N 1
ATOM 523 C CA . GLU A 1 67 ? -24.443 6.862 21.103 1.00 95.75 67 GLU A CA 1
ATOM 524 C C . GLU A 1 67 ? -24.219 8.112 21.968 1.00 95.75 67 GLU A C 1
ATOM 526 O O . GLU A 1 67 ? -24.828 9.156 21.716 1.00 95.75 67 GLU A O 1
ATOM 531 N N . ARG A 1 68 ? -23.273 8.069 22.917 1.00 95.50 68 ARG A N 1
ATOM 532 C CA . ARG A 1 68 ? -22.870 9.254 23.700 1.00 95.50 68 ARG A CA 1
ATOM 533 C C . ARG A 1 68 ? -22.366 10.389 22.805 1.00 95.50 68 ARG A C 1
ATOM 535 O O . ARG A 1 68 ? -22.769 11.539 22.991 1.00 95.50 68 ARG A O 1
ATOM 542 N N . LEU A 1 69 ? -21.525 10.082 21.815 1.00 96.19 69 LEU A N 1
ATOM 543 C CA . LEU A 1 69 ? -21.016 11.072 20.856 1.00 96.19 69 LEU A CA 1
ATOM 544 C C . LEU A 1 69 ? -22.141 11.655 19.987 1.00 96.19 69 LEU A C 1
ATOM 546 O O . LEU A 1 69 ? -22.176 12.864 19.744 1.00 96.19 69 LEU A O 1
ATOM 550 N N . ALA A 1 70 ? -23.093 10.829 19.548 1.00 95.81 70 ALA A N 1
ATOM 551 C CA . ALA A 1 70 ? -24.249 11.284 18.780 1.00 95.81 70 ALA A CA 1
ATOM 552 C C . ALA A 1 70 ? -25.148 12.232 19.592 1.00 95.81 70 ALA A C 1
ATOM 554 O O . ALA A 1 70 ? -25.605 13.248 19.065 1.00 95.81 70 ALA A O 1
ATOM 555 N N . GLN A 1 71 ? -25.372 11.942 20.877 1.00 95.31 71 GLN A N 1
ATOM 556 C CA . GLN A 1 71 ? -26.140 12.805 21.779 1.00 95.31 71 GLN A CA 1
ATOM 557 C C . GLN A 1 71 ? -25.452 14.155 22.013 1.00 95.31 71 GLN A C 1
ATOM 559 O O . GLN A 1 71 ? -26.115 15.189 21.964 1.00 95.31 71 GLN A O 1
ATOM 564 N N . GLN A 1 72 ? -24.128 14.171 22.200 1.00 94.56 72 GLN A N 1
ATOM 565 C CA . GLN A 1 72 ? -23.365 15.416 22.350 1.00 94.56 72 GLN A CA 1
ATOM 566 C C . GLN A 1 72 ? -23.482 16.320 21.121 1.00 94.56 72 GLN A C 1
ATOM 568 O O . GLN A 1 72 ? -23.680 17.519 21.273 1.00 94.56 72 GLN A O 1
ATOM 573 N N . ARG A 1 73 ? -23.430 15.755 19.908 1.00 91.94 73 ARG A N 1
ATOM 574 C CA . ARG A 1 73 ? -23.595 16.522 18.659 1.00 91.94 73 ARG A CA 1
ATOM 575 C C . ARG A 1 73 ? -25.007 17.071 18.443 1.00 91.94 73 ARG A C 1
ATOM 577 O O . ARG A 1 73 ? -25.169 17.991 17.652 1.00 91.94 73 ARG A O 1
ATOM 584 N N . ARG A 1 74 ? -26.022 16.472 19.073 1.00 89.75 74 ARG A N 1
ATOM 585 C CA . ARG A 1 74 ? -27.425 16.916 19.003 1.00 89.75 74 ARG A CA 1
ATOM 586 C C . ARG A 1 74 ? -27.775 17.957 20.061 1.00 89.75 74 ARG A C 1
ATOM 588 O O . ARG A 1 74 ? -28.827 18.581 19.955 1.00 89.75 74 ARG A O 1
ATOM 595 N N . LYS A 1 75 ? -26.941 18.108 21.090 1.00 70.06 75 LYS A N 1
ATOM 596 C CA . LYS A 1 75 ? -27.133 19.130 22.112 1.00 70.06 75 LYS A CA 1
ATOM 597 C C . LYS A 1 75 ? -26.854 20.502 21.463 1.00 70.06 75 LYS A C 1
ATOM 599 O O . LYS A 1 75 ? -25.823 20.614 20.802 1.00 70.06 75 LYS A O 1
ATOM 604 N N . PRO A 1 76 ? -27.784 21.469 21.564 1.00 62.66 76 PRO A N 1
ATOM 605 C CA . PRO A 1 76 ? -27.661 22.777 20.918 1.00 62.66 76 PRO A CA 1
ATOM 606 C C . PRO A 1 76 ? -26.486 23.594 21.460 1.00 62.66 76 PRO A C 1
ATOM 608 O O . PRO A 1 76 ? -26.105 23.375 22.635 1.00 62.66 76 PRO A O 1
#

Secondary structure (DSSP, 8-state):
---HHHHHHTHHHHHHT-S-HHHHHHHHHHHHH-HHHHHHHHHHHHHHHHHHTS-----TTHHHHHHHHHHHHH--